Protein AF-A0A1F5PL11-F1 (afdb_monomer_lite)

Secondary structure (DSSP, 8-state):
-PPPPPHHHHHHHHHHHTTTPPPHHHHTTSPPHHHHHHHHHHHHHHHHHHHHHHHHHHHHHHHHHTT--

pLDDT: mean 93.82, std 6.54, range [56.84, 97.88]

Organism: NCBI:txid1817838

Sequence (69 aa):
MSKKVTNEELARMMAKGFEDMATKEDLKTLATKQDLEDLTLKFDNVAFKFEVKDLERRVDVLERKVSVK

Foldseek 3Di:
DDDDDDPVNVVVVVCVVCVPPDDPVNCPPDDDPVNVVVVVVVVVVVVVVVVVVVVVVVVVVVCVVVVVD

Structure (mmCIF, N/CA/C/O backbone):
data_AF-A0A1F5PL11-F1
#
_entry.id   AF-A0A1F5PL11-F1
#
loop_
_atom_site.group_PDB
_atom_site.id
_atom_site.type_symbol
_atom_site.label_atom_id
_atom_site.label_alt_id
_atom_site.label_comp_id
_atom_site.label_asym_id
_atom_site.label_entity_id
_atom_site.label_seq_id
_atom_site.pdbx_PDB_ins_code
_atom_site.Cartn_x
_atom_site.Cartn_y
_atom_site.Cartn_z
_atom_site.occupancy
_atom_site.B_iso_or_equiv
_atom_site.auth_seq_id
_atom_site.auth_comp_id
_atom_site.auth_asym_id
_atom_site.auth_atom_id
_atom_site.pdbx_PDB_model_num
ATOM 1 N N . MET A 1 1 ? -49.642 8.102 33.900 1.00 56.84 1 MET A N 1
ATOM 2 C CA . MET A 1 1 ? -48.600 7.368 34.652 1.00 56.84 1 MET A CA 1
ATOM 3 C C . MET A 1 1 ? -47.288 7.524 33.904 1.00 56.84 1 MET A C 1
ATOM 5 O O . MET A 1 1 ? -47.274 7.241 32.712 1.00 56.84 1 MET A O 1
ATOM 9 N N . SER A 1 2 ? -46.223 8.019 34.538 1.00 72.12 2 SER A N 1
ATOM 10 C CA . SER A 1 2 ? -44.899 8.037 33.908 1.00 72.12 2 SER A CA 1
ATOM 11 C C . SER A 1 2 ? -44.325 6.621 33.902 1.00 72.12 2 SER A C 1
ATOM 13 O O . SER A 1 2 ? -44.387 5.906 34.904 1.00 72.12 2 SER A O 1
ATOM 15 N N . LYS A 1 3 ? -43.806 6.191 32.752 1.00 84.25 3 LYS A N 1
ATOM 16 C CA . LYS A 1 3 ? -43.105 4.912 32.639 1.00 84.25 3 LYS A CA 1
ATOM 17 C C . LYS A 1 3 ? -41.785 5.057 33.400 1.00 84.25 3 LYS A C 1
ATOM 19 O O . LYS A 1 3 ? -40.987 5.931 33.068 1.00 84.25 3 LYS A O 1
ATOM 24 N N . LYS A 1 4 ? -41.580 4.261 34.449 1.00 86.75 4 LYS A N 1
ATOM 25 C CA . LYS A 1 4 ? -40.279 4.186 35.123 1.00 86.75 4 LYS A CA 1
ATOM 26 C C . LYS A 1 4 ? -39.349 3.360 34.244 1.00 86.75 4 LYS A C 1
ATOM 28 O O . LYS A 1 4 ? -39.705 2.238 33.909 1.00 86.75 4 LYS A O 1
ATOM 33 N N . VAL A 1 5 ? -38.206 3.932 33.881 1.00 89.56 5 VAL A N 1
ATOM 34 C CA . VAL A 1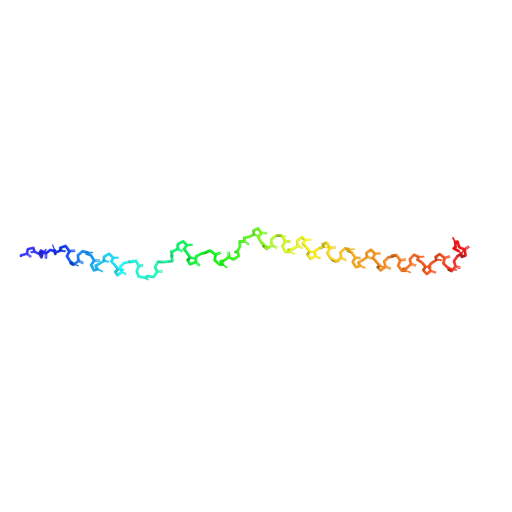 5 ? -37.125 3.216 33.198 1.00 89.56 5 VAL A CA 1
ATOM 35 C C . VAL A 1 5 ? -36.180 2.663 34.258 1.00 89.56 5 VAL A C 1
ATOM 37 O O . VAL A 1 5 ? -35.788 3.407 35.162 1.00 89.56 5 VAL A O 1
ATOM 40 N N . THR A 1 6 ? -35.844 1.375 34.183 1.00 95.31 6 THR A N 1
ATOM 41 C CA . THR A 1 6 ? -34.867 0.759 35.099 1.00 95.31 6 THR A CA 1
ATOM 42 C C . THR A 1 6 ? -33.436 0.901 34.583 1.00 95.31 6 THR A C 1
ATOM 44 O O . THR A 1 6 ? -33.195 1.140 33.398 1.00 95.31 6 THR A O 1
ATOM 47 N N . ASN A 1 7 ? -32.459 0.701 35.468 1.00 95.06 7 ASN A N 1
ATOM 48 C CA . ASN A 1 7 ? -31.048 0.690 35.081 1.00 95.06 7 ASN A CA 1
ATOM 49 C C . ASN A 1 7 ? -30.745 -0.439 34.078 1.00 95.06 7 ASN A C 1
ATOM 51 O O . ASN A 1 7 ? -29.978 -0.230 33.140 1.00 95.06 7 ASN A O 1
ATOM 55 N N . GLU A 1 8 ? -31.387 -1.605 34.210 1.00 95.06 8 GLU A N 1
ATOM 56 C CA . GLU A 1 8 ? -31.266 -2.696 33.235 1.00 95.06 8 GLU A CA 1
ATOM 57 C C . GLU A 1 8 ? -31.830 -2.331 31.858 1.00 95.06 8 GLU A C 1
ATOM 59 O O . GLU A 1 8 ? -31.268 -2.734 30.839 1.00 95.06 8 GLU A O 1
ATOM 64 N N . GLU A 1 9 ? -32.944 -1.594 31.794 1.00 95.19 9 GLU A N 1
ATOM 65 C CA . GLU A 1 9 ? -33.489 -1.121 30.517 1.00 95.19 9 GLU A CA 1
ATOM 66 C C . GLU A 1 9 ? -32.526 -0.150 29.838 1.00 95.19 9 GLU A C 1
ATOM 68 O O . GLU A 1 9 ? -32.270 -0.292 28.642 1.00 95.19 9 GLU A O 1
ATOM 73 N N . LEU A 1 10 ? -31.921 0.762 30.603 1.00 95.12 10 LEU A N 1
ATOM 74 C CA . LEU A 1 10 ? -30.911 1.680 30.086 1.00 95.12 10 LEU A CA 1
ATOM 75 C C . LEU A 1 10 ? -29.670 0.932 29.577 1.00 95.12 10 LEU A C 1
ATOM 77 O O . LEU A 1 10 ? -29.204 1.209 28.473 1.00 95.12 10 LEU A O 1
ATOM 81 N N . ALA A 1 11 ? -29.170 -0.051 30.331 1.00 95.88 11 ALA A N 1
ATOM 82 C CA . ALA A 1 11 ? -28.024 -0.864 29.927 1.00 95.88 11 ALA A CA 1
ATOM 83 C C . ALA A 1 11 ? -28.292 -1.625 28.617 1.00 95.88 11 ALA A C 1
ATOM 85 O O . ALA A 1 11 ? -27.450 -1.625 27.719 1.00 95.88 11 ALA A O 1
ATOM 86 N N . ARG A 1 12 ? -29.488 -2.213 28.463 1.00 96.44 12 ARG A N 1
ATOM 87 C CA . ARG A 1 12 ? -29.901 -2.882 27.216 1.00 96.44 12 ARG A CA 1
ATOM 88 C C . ARG A 1 12 ? -30.004 -1.914 26.043 1.00 96.44 12 ARG A C 1
ATOM 90 O O . ARG A 1 12 ? -29.575 -2.252 24.944 1.00 96.44 12 ARG A O 1
ATOM 97 N N . MET A 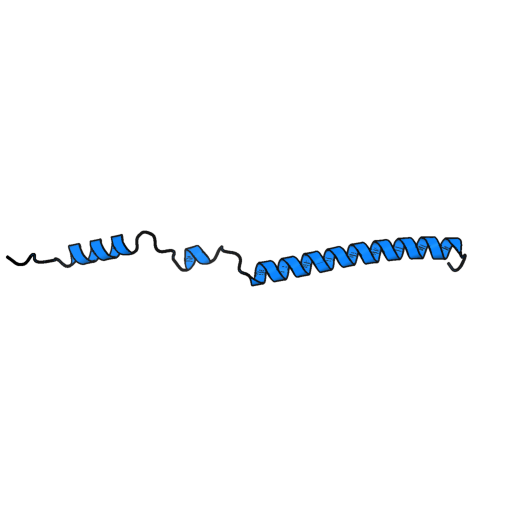1 13 ? -30.567 -0.727 26.266 1.00 95.38 13 MET A N 1
ATOM 98 C CA . MET A 1 13 ? -30.669 0.301 25.227 1.00 95.38 13 MET A CA 1
ATOM 99 C C . MET A 1 13 ? -29.289 0.772 24.770 1.00 95.38 13 MET A C 1
ATOM 101 O O . MET A 1 13 ? -29.079 0.924 23.571 1.00 95.38 13 MET A O 1
ATOM 105 N N . MET A 1 14 ? -28.348 0.954 25.700 1.00 95.00 14 MET A N 1
ATOM 106 C CA . MET A 1 14 ? -26.973 1.308 25.350 1.00 95.00 14 MET A CA 1
ATOM 107 C C . MET A 1 14 ? -26.281 0.185 24.582 1.00 95.00 14 MET A C 1
ATOM 109 O O . MET A 1 14 ? -25.734 0.448 23.520 1.00 95.00 14 MET A O 1
ATOM 113 N N . ALA A 1 15 ? -26.353 -1.060 25.060 1.00 94.75 15 ALA A N 1
ATOM 114 C CA . ALA A 1 15 ? -25.740 -2.195 24.372 1.00 94.75 15 ALA A CA 1
ATOM 115 C C . ALA A 1 15 ? -26.249 -2.331 22.928 1.00 94.75 15 ALA A C 1
ATOM 117 O O . ALA A 1 15 ? -25.452 -2.435 22.002 1.00 94.75 15 ALA A O 1
ATOM 118 N N . LYS A 1 16 ? -27.570 -2.238 22.732 1.00 96.19 16 LYS A N 1
ATOM 119 C CA . LYS A 1 16 ? -28.186 -2.285 21.401 1.00 96.19 16 LYS A CA 1
ATOM 120 C C . LYS A 1 16 ? -27.804 -1.087 20.528 1.00 96.19 16 LYS A C 1
ATOM 122 O O . LYS A 1 16 ? -27.601 -1.235 19.335 1.00 96.19 16 LYS A O 1
ATOM 127 N N . GLY A 1 17 ? -27.699 0.109 21.108 1.00 95.94 17 GLY A N 1
ATOM 128 C CA . GLY A 1 17 ? -27.356 1.324 20.365 1.00 95.94 17 GLY A CA 1
ATOM 129 C C . GLY A 1 17 ? -25.949 1.321 19.754 1.00 95.94 17 GLY A C 1
ATOM 130 O O . GLY A 1 17 ? -25.703 2.089 18.828 1.00 95.94 17 GLY A O 1
ATOM 131 N N . PHE A 1 18 ? -25.047 0.469 20.247 1.00 95.38 18 PHE A N 1
ATOM 132 C CA . PHE A 1 18 ? -23.661 0.363 19.783 1.00 95.38 18 PHE A CA 1
ATOM 133 C C . PHE A 1 18 ? -23.323 -1.008 19.177 1.00 95.38 18 PHE A C 1
ATOM 135 O O . PHE A 1 18 ? -22.148 -1.290 18.963 1.00 95.38 18 PHE A O 1
ATOM 142 N N . GLU A 1 19 ? -24.320 -1.856 18.899 1.00 94.94 19 GLU A N 1
ATOM 143 C CA . GLU A 1 19 ? -24.092 -3.243 18.464 1.00 94.94 19 GLU A CA 1
ATOM 144 C C . GLU A 1 19 ? -23.298 -3.358 17.149 1.00 94.94 19 GLU A C 1
ATOM 146 O O . GLU A 1 19 ? -22.480 -4.263 17.015 1.00 94.94 19 GLU A O 1
ATOM 151 N N . ASP A 1 20 ? -23.452 -2.386 16.244 1.00 96.19 20 ASP A N 1
ATOM 152 C CA . ASP A 1 20 ? -22.768 -2.341 14.942 1.00 96.19 20 ASP A CA 1
ATOM 153 C C . ASP A 1 20 ? -21.554 -1.391 14.911 1.00 96.19 20 ASP A C 1
ATOM 155 O O . ASP A 1 20 ? -21.007 -1.079 13.847 1.00 96.19 20 ASP A O 1
ATOM 159 N N . MET A 1 21 ? -21.131 -0.861 16.062 1.00 95.56 21 MET A N 1
ATOM 160 C CA . MET A 1 21 ? -20.018 0.084 16.107 1.00 95.56 21 MET A CA 1
ATOM 161 C C . MET A 1 21 ? -18.680 -0.651 15.975 1.00 95.56 21 MET A C 1
ATOM 163 O O . MET A 1 21 ? -18.284 -1.402 16.863 1.00 95.56 21 MET A O 1
ATOM 167 N N . ALA A 1 22 ? -17.937 -0.361 14.905 1.00 95.38 22 ALA A N 1
ATOM 168 C CA . ALA A 1 22 ? -16.565 -0.836 14.759 1.00 95.38 22 ALA A CA 1
ATOM 169 C C . ALA A 1 22 ? -15.675 -0.320 15.904 1.00 95.38 22 ALA A C 1
ATOM 171 O O . ALA A 1 22 ? -15.686 0.864 16.265 1.00 95.38 22 ALA A O 1
ATOM 172 N N . THR A 1 23 ? -14.872 -1.216 16.459 1.00 94.94 23 THR A N 1
ATOM 173 C CA . THR A 1 23 ? -13.892 -0.938 17.504 1.00 94.94 23 THR A CA 1
ATOM 174 C C . THR A 1 23 ? -12.546 -0.547 16.901 1.00 94.94 23 THR A C 1
ATOM 176 O O . THR A 1 23 ? -12.272 -0.726 15.717 1.00 94.94 23 THR A O 1
ATOM 179 N N . LYS A 1 24 ? -11.640 -0.036 17.739 1.00 95.38 24 LYS A N 1
ATOM 180 C CA . LYS A 1 24 ? -10.258 0.230 17.312 1.00 95.38 24 LYS A CA 1
ATOM 181 C C . LYS A 1 24 ? -9.529 -1.037 16.865 1.00 95.38 24 LYS A C 1
ATOM 183 O O . LYS A 1 24 ? -8.632 -0.932 16.038 1.00 95.38 24 LYS A O 1
ATOM 188 N N . GLU A 1 25 ? -9.887 -2.194 17.421 1.00 95.75 25 GLU A N 1
ATOM 189 C CA . GLU A 1 25 ? -9.280 -3.467 17.039 1.00 95.75 25 GLU A CA 1
ATOM 190 C C . GLU A 1 25 ? -9.680 -3.852 15.615 1.00 95.75 25 GLU A C 1
ATOM 192 O O . GLU A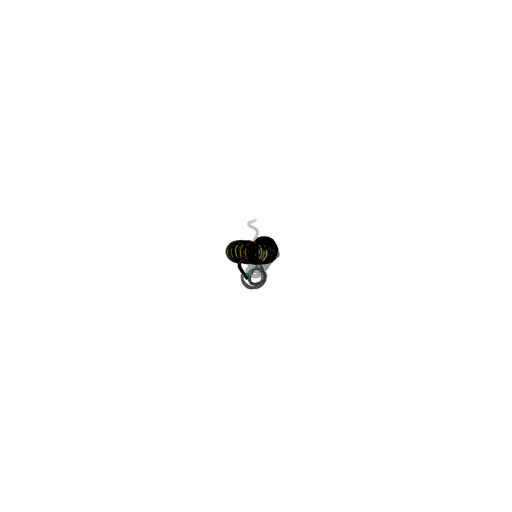 1 25 ? -8.808 -4.199 14.821 1.00 95.75 25 GLU A O 1
ATOM 197 N N . ASP A 1 26 ? -10.957 -3.662 15.264 1.00 95.56 26 ASP A N 1
ATOM 198 C CA . ASP A 1 26 ? -11.490 -3.944 13.923 1.00 95.56 26 ASP A CA 1
ATOM 199 C C . ASP A 1 26 ? -10.784 -3.131 12.826 1.00 95.56 26 ASP A C 1
ATOM 201 O O . ASP A 1 26 ? -10.692 -3.559 11.678 1.00 95.56 26 ASP A O 1
ATOM 205 N N . LEU A 1 27 ? -10.247 -1.956 13.173 1.00 96.06 27 LEU A N 1
ATOM 206 C CA . LEU A 1 27 ? -9.564 -1.071 12.229 1.00 96.06 27 LEU A CA 1
ATOM 207 C C . LEU A 1 27 ? -8.074 -1.386 12.043 1.00 96.06 27 LEU A C 1
ATOM 209 O O . LEU A 1 27 ? -7.487 -0.917 11.068 1.00 96.06 27 LEU A O 1
ATOM 213 N N . LYS A 1 28 ? -7.435 -2.159 12.934 1.00 94.06 28 LYS A N 1
ATOM 214 C CA . LYS A 1 28 ? -5.976 -2.394 12.879 1.00 94.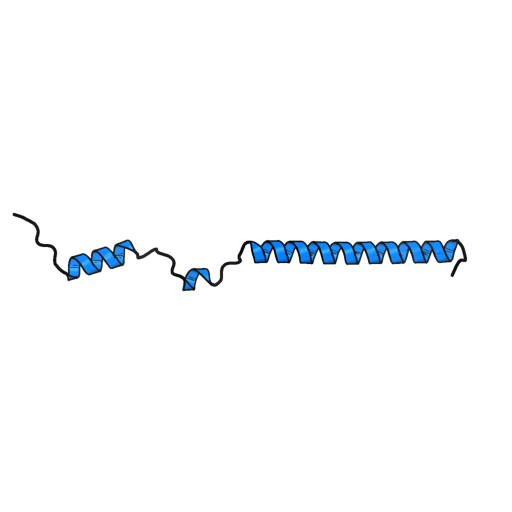06 28 LYS A CA 1
ATOM 215 C C . LYS A 1 28 ? -5.517 -3.131 11.622 1.00 94.06 28 LYS A C 1
ATOM 217 O O . LYS A 1 28 ? -4.354 -3.018 11.251 1.00 94.06 28 LYS A O 1
ATOM 222 N N . THR A 1 29 ? -6.398 -3.903 10.992 1.00 94.44 29 THR A N 1
ATOM 223 C CA . THR A 1 29 ? -6.081 -4.691 9.792 1.00 94.44 29 THR A CA 1
ATOM 224 C C . THR A 1 29 ? -6.305 -3.928 8.491 1.00 94.44 29 THR A C 1
ATOM 226 O O . THR A 1 29 ? -6.025 -4.462 7.418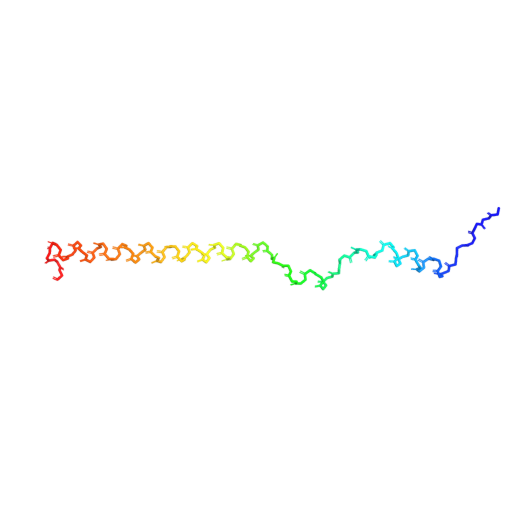 1.00 94.44 29 THR A O 1
ATOM 229 N N . LEU A 1 30 ? -6.856 -2.715 8.550 1.00 95.81 30 LEU A N 1
ATOM 230 C CA . LEU A 1 30 ? -7.141 -1.930 7.356 1.00 95.81 30 LEU A CA 1
ATOM 231 C C . LEU A 1 30 ? -5.870 -1.243 6.857 1.00 95.81 30 LEU A C 1
ATOM 233 O O . LEU A 1 30 ? -5.169 -0.582 7.621 1.00 95.81 30 LEU A O 1
ATOM 237 N N . ALA A 1 31 ? -5.606 -1.369 5.556 1.00 95.00 31 ALA A N 1
ATOM 238 C CA . ALA A 1 31 ? -4.550 -0.610 4.902 1.00 95.00 31 ALA A CA 1
ATOM 239 C C . ALA A 1 31 ? -4.864 0.892 4.942 1.00 95.00 31 ALA A C 1
ATOM 241 O O . ALA A 1 31 ? -6.009 1.324 4.763 1.00 95.00 31 ALA A O 1
ATOM 242 N N . THR A 1 32 ? -3.829 1.691 5.158 1.00 96.12 32 THR A N 1
ATOM 243 C CA . THR A 1 32 ? -3.893 3.150 5.173 1.00 96.12 32 THR A CA 1
ATOM 244 C C . THR A 1 32 ? -3.620 3.724 3.784 1.00 96.12 32 THR A C 1
ATOM 246 O O . THR A 1 32 ? -3.145 3.046 2.875 1.00 96.12 32 THR A O 1
ATOM 249 N N . LYS A 1 33 ? -3.893 5.021 3.604 1.00 96.44 33 LYS A N 1
ATOM 250 C CA . LYS A 1 33 ? -3.528 5.726 2.366 1.00 96.44 33 LYS A CA 1
ATOM 251 C C . LYS A 1 33 ? -2.014 5.737 2.137 1.00 96.44 33 LYS A C 1
ATOM 253 O O . LYS A 1 33 ? -1.587 5.559 1.004 1.00 96.44 33 LYS A O 1
ATOM 258 N N . GLN A 1 34 ? -1.229 5.869 3.208 1.00 95.56 34 GLN A N 1
ATOM 259 C CA . GLN A 1 34 ? 0.230 5.820 3.135 1.00 95.56 34 GLN A CA 1
ATOM 260 C C . GLN A 1 34 ? 0.712 4.472 2.589 1.00 95.56 34 GLN A C 1
ATOM 262 O O . GLN A 1 34 ? 1.594 4.443 1.740 1.00 95.56 34 GLN A O 1
ATOM 267 N N . ASP A 1 35 ? 0.087 3.363 3.001 1.00 96.31 35 ASP A N 1
ATOM 268 C CA . ASP A 1 35 ? 0.446 2.033 2.495 1.00 96.31 35 ASP A CA 1
ATOM 269 C C . ASP A 1 35 ? 0.260 1.927 0.968 1.00 96.31 35 ASP A C 1
ATOM 271 O O . ASP A 1 35 ? 1.045 1.265 0.285 1.00 96.31 35 ASP A O 1
ATOM 275 N N . LEU A 1 36 ? -0.757 2.600 0.414 1.00 96.06 36 LEU A N 1
ATOM 276 C CA . LEU A 1 36 ? -1.012 2.645 -1.032 1.00 96.06 36 LEU A CA 1
ATOM 277 C C . LEU A 1 36 ? -0.019 3.551 -1.777 1.00 96.06 36 LEU A C 1
ATOM 279 O O . LEU A 1 36 ? 0.424 3.205 -2.877 1.00 96.06 36 LEU A O 1
ATOM 283 N N . GLU A 1 37 ? 0.345 4.693 -1.194 1.00 96.25 37 GLU A N 1
ATOM 284 C CA . GLU A 1 37 ? 1.366 5.597 -1.741 1.00 96.25 37 GLU A CA 1
ATOM 285 C C . GLU A 1 37 ? 2.740 4.911 -1.779 1.00 96.25 37 GLU A C 1
ATOM 287 O O . GLU A 1 37 ? 3.408 4.904 -2.817 1.00 96.25 37 GLU A O 1
ATOM 292 N N . ASP A 1 38 ? 3.113 4.232 -0.693 1.00 96.06 38 ASP A N 1
ATOM 293 C CA . ASP A 1 38 ? 4.346 3.450 -0.595 1.00 96.06 38 ASP A CA 1
ATOM 294 C C . ASP A 1 38 ? 4.379 2.311 -1.624 1.00 96.06 38 ASP A C 1
ATOM 296 O O . ASP A 1 38 ? 5.425 2.027 -2.220 1.00 96.06 38 ASP A O 1
ATOM 300 N N . LEU A 1 39 ? 3.243 1.642 -1.850 1.00 95.69 39 LEU A N 1
ATOM 301 C CA . LEU A 1 39 ? 3.127 0.601 -2.869 1.00 95.69 39 LEU A CA 1
ATOM 302 C C . LEU A 1 39 ? 3.324 1.174 -4.278 1.00 95.69 39 LEU A C 1
ATOM 304 O O . LEU A 1 39 ? 4.072 0.595 -5.067 1.00 95.69 39 LEU A O 1
ATOM 308 N N . THR A 1 40 ? 2.707 2.320 -4.573 1.00 93.88 40 THR A N 1
ATOM 309 C CA . THR A 1 40 ? 2.835 3.014 -5.867 1.00 93.88 40 THR A CA 1
ATOM 310 C C . THR A 1 40 ? 4.293 3.383 -6.142 1.00 93.88 40 THR A C 1
ATOM 312 O O . THR A 1 40 ? 4.846 2.987 -7.167 1.00 93.88 40 THR A O 1
ATOM 315 N N . LEU A 1 41 ? 4.971 4.008 -5.173 1.00 92.88 41 LEU A N 1
ATOM 316 C CA . LEU A 1 41 ? 6.388 4.361 -5.294 1.00 92.88 41 LEU A CA 1
ATOM 317 C C . LEU A 1 41 ? 7.280 3.127 -5.516 1.00 92.88 41 LEU A C 1
ATOM 319 O O . LEU A 1 41 ? 8.253 3.173 -6.275 1.00 92.88 41 LEU A O 1
ATOM 323 N N . LYS A 1 42 ? 6.982 2.001 -4.855 1.00 94.06 42 LYS A N 1
ATOM 324 C CA . LYS A 1 42 ? 7.711 0.740 -5.077 1.00 94.06 42 LYS A CA 1
ATOM 325 C C . LYS A 1 42 ? 7.513 0.215 -6.498 1.00 94.06 42 LYS A C 1
ATOM 327 O O . LYS A 1 42 ? 8.493 -0.233 -7.094 1.00 94.06 42 LYS A O 1
ATOM 332 N N . PHE A 1 43 ? 6.298 0.278 -7.039 1.00 92.94 43 PHE A N 1
ATOM 333 C CA . PHE A 1 43 ? 6.025 -0.120 -8.421 1.00 92.94 43 PHE A CA 1
ATOM 334 C C . PHE A 1 43 ? 6.758 0.765 -9.428 1.00 92.94 43 PHE A C 1
ATOM 336 O O . PHE A 1 43 ? 7.421 0.225 -10.314 1.00 92.94 43 PHE A O 1
ATOM 343 N N . ASP A 1 44 ? 6.732 2.084 -9.243 1.00 92.88 44 ASP A N 1
ATOM 344 C CA . ASP A 1 44 ? 7.443 3.025 -10.115 1.00 92.88 44 ASP A CA 1
ATOM 345 C C . ASP A 1 44 ? 8.949 2.737 -10.119 1.00 92.88 44 ASP A C 1
ATOM 347 O O . ASP A 1 44 ? 9.569 2.584 -11.170 1.00 92.88 44 ASP A O 1
ATOM 351 N N . ASN A 1 45 ? 9.542 2.536 -8.938 1.00 93.38 45 ASN A N 1
ATOM 352 C CA . ASN A 1 45 ? 10.951 2.156 -8.818 1.00 93.38 45 ASN A CA 1
ATOM 353 C C . ASN A 1 45 ? 11.287 0.841 -9.541 1.00 93.38 45 ASN A C 1
ATO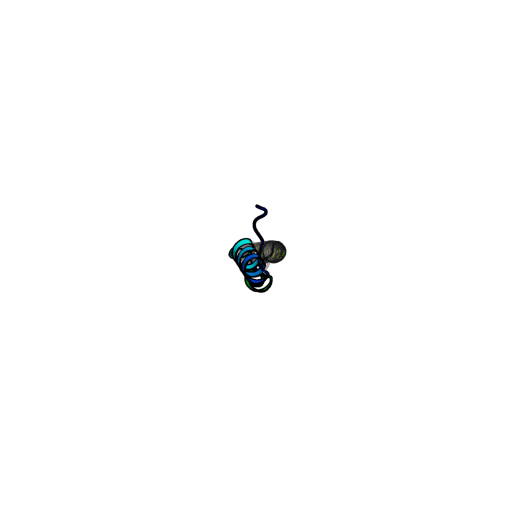M 355 O O . ASN A 1 45 ? 12.381 0.693 -10.090 1.00 93.38 45 ASN A O 1
ATOM 359 N N . VAL A 1 46 ? 10.381 -0.139 -9.522 1.00 94.06 46 VAL A N 1
ATOM 360 C CA . VAL A 1 46 ? 10.567 -1.405 -10.243 1.00 94.06 46 VAL A CA 1
ATOM 361 C C . VAL A 1 46 ? 10.472 -1.187 -11.753 1.00 94.06 46 VAL A C 1
ATOM 363 O O . VAL A 1 46 ? 11.327 -1.700 -12.477 1.00 94.06 46 VAL A O 1
ATOM 366 N N . ALA A 1 47 ? 9.500 -0.405 -12.224 1.00 93.25 47 ALA A N 1
ATOM 367 C CA . ALA A 1 47 ? 9.363 -0.054 -13.635 1.00 93.25 47 ALA A CA 1
ATOM 368 C C . ALA A 1 47 ? 10.631 0.639 -14.159 1.00 93.25 47 ALA A C 1
ATOM 370 O O . ALA A 1 47 ? 11.234 0.158 -15.121 1.00 93.25 47 ALA A O 1
ATOM 371 N N . PHE A 1 48 ? 11.127 1.657 -13.447 1.00 93.94 48 PHE A N 1
ATOM 372 C CA . PHE A 1 48 ? 12.363 2.354 -13.813 1.00 93.94 48 PHE A CA 1
ATOM 373 C C . PHE A 1 48 ? 13.578 1.419 -13.870 1.00 93.94 48 PHE A C 1
ATOM 375 O O . PHE A 1 48 ? 14.392 1.518 -14.786 1.00 93.94 48 PHE A O 1
ATOM 382 N N . LYS A 1 49 ? 13.706 0.458 -12.943 1.00 95.12 49 LYS A N 1
ATOM 383 C CA . LYS A 1 49 ? 14.795 -0.539 -12.990 1.00 95.12 49 LYS A CA 1
ATOM 384 C C . LYS A 1 49 ? 14.743 -1.406 -14.250 1.00 95.12 49 LYS A C 1
ATOM 386 O O . LYS A 1 49 ? 15.794 -1.734 -14.802 1.00 95.12 49 LYS A O 1
ATOM 391 N N . PHE A 1 50 ? 13.552 -1.799 -14.701 1.00 95.25 50 PHE A N 1
ATOM 392 C CA . PHE A 1 50 ? 13.406 -2.572 -15.936 1.00 95.25 50 PHE A CA 1
ATOM 393 C C . PHE A 1 50 ? 13.714 -1.739 -17.178 1.00 95.25 50 PHE A C 1
ATOM 395 O O . PHE A 1 50 ? 14.404 -2.238 -18.068 1.00 95.25 50 PHE A O 1
ATOM 402 N N . GLU A 1 51 ? 13.264 -0.485 -17.216 1.00 96.50 51 GLU A N 1
ATOM 403 C CA . GLU A 1 51 ? 13.571 0.449 -18.303 1.00 96.50 51 GLU A CA 1
ATOM 404 C C . GLU A 1 51 ? 15.076 0.711 -18.415 1.00 96.50 51 GLU A C 1
ATOM 406 O O . GLU A 1 51 ? 15.640 0.591 -19.502 1.00 96.50 51 GLU A O 1
ATOM 411 N N . VAL A 1 52 ? 15.757 0.974 -17.294 1.00 97.38 52 VAL A N 1
ATOM 412 C CA . VAL A 1 52 ? 17.219 1.148 -17.267 1.00 97.38 52 VAL A CA 1
ATOM 413 C C . VAL A 1 52 ? 17.922 -0.101 -17.790 1.00 97.38 52 VAL A C 1
ATOM 415 O O . VAL A 1 52 ? 18.778 0.004 -18.664 1.00 97.38 52 VAL A O 1
ATOM 418 N N . LYS A 1 53 ? 17.515 -1.295 -17.344 1.00 97.62 53 LYS A N 1
ATOM 419 C CA . LYS A 1 53 ? 18.101 -2.556 -17.823 1.00 97.62 53 LYS A CA 1
ATOM 420 C C . LYS A 1 53 ? 17.877 -2.779 -19.322 1.00 97.62 53 LYS A C 1
ATOM 422 O O . LYS A 1 53 ? 18.716 -3.380 -19.991 1.00 97.62 53 LYS A O 1
ATOM 427 N N . ASP A 1 54 ? 16.738 -2.355 -19.865 1.00 97.62 54 ASP A N 1
ATOM 428 C CA . ASP A 1 54 ? 16.495 -2.408 -21.309 1.00 97.62 54 ASP A CA 1
ATOM 429 C C . ASP A 1 54 ? 17.411 -1.446 -22.073 1.00 97.62 54 ASP A C 1
ATOM 431 O O . ASP A 1 54 ? 18.052 -1.836 -23.053 1.00 97.62 54 ASP A O 1
ATOM 435 N N . LEU A 1 55 ? 17.547 -0.215 -21.577 1.00 97.88 55 LEU A N 1
ATOM 436 C CA . LEU A 1 55 ? 18.458 0.774 -22.145 1.00 97.88 55 LEU A CA 1
ATOM 437 C C . LEU A 1 55 ? 19.913 0.297 -22.105 1.00 97.88 55 LEU A C 1
ATOM 439 O O . LEU A 1 55 ? 20.595 0.402 -23.121 1.00 97.88 55 LEU A O 1
ATOM 443 N N . GLU A 1 56 ? 20.368 -0.302 -21.005 1.00 97.50 56 GLU A N 1
ATOM 444 C CA . GLU A 1 56 ? 21.704 -0.904 -20.895 1.00 97.50 56 GLU A CA 1
ATOM 445 C C . GLU A 1 56 ? 21.945 -1.963 -21.979 1.00 97.50 56 GLU A C 1
ATOM 447 O O . GLU A 1 56 ? 22.981 -1.947 -22.643 1.00 97.50 56 GLU A O 1
ATOM 452 N N . ARG A 1 57 ? 20.972 -2.853 -22.231 1.00 97.75 57 ARG A N 1
ATOM 453 C CA . ARG A 1 57 ? 21.080 -3.854 -23.312 1.00 97.75 57 ARG A CA 1
ATOM 454 C C . ARG A 1 57 ? 21.152 -3.205 -24.688 1.00 97.75 57 ARG A C 1
ATOM 456 O O . ARG A 1 57 ? 21.908 -3.658 -25.548 1.00 97.75 57 ARG A O 1
ATOM 463 N N . ARG A 1 58 ? 20.351 -2.164 -24.922 1.00 97.81 58 ARG A N 1
ATOM 464 C CA . ARG A 1 58 ? 20.351 -1.427 -26.192 1.00 97.81 58 ARG A CA 1
ATOM 465 C C . ARG A 1 58 ? 21.687 -0.724 -26.413 1.00 97.81 58 ARG A C 1
ATOM 467 O O . ARG A 1 58 ? 22.218 -0.805 -27.519 1.00 97.81 58 ARG A O 1
ATOM 474 N N . VAL A 1 59 ? 22.239 -0.098 -25.375 1.00 97.44 59 VAL A N 1
ATOM 475 C CA . VAL A 1 59 ? 23.571 0.524 -25.396 1.00 97.44 59 VAL A CA 1
ATOM 476 C C . VAL A 1 59 ? 24.637 -0.524 -25.696 1.00 97.44 59 VAL A C 1
ATOM 478 O O . VAL A 1 59 ? 25.389 -0.348 -26.643 1.00 97.44 59 VAL A O 1
ATOM 481 N N . ASP A 1 60 ? 24.629 -1.663 -25.009 1.00 96.94 60 ASP A N 1
ATOM 482 C CA . ASP A 1 60 ? 25.579 -2.760 -25.229 1.00 96.94 60 ASP A CA 1
ATOM 483 C C . ASP A 1 60 ? 25.552 -3.300 -26.678 1.00 96.94 60 ASP A C 1
ATOM 485 O O . ASP A 1 60 ? 26.590 -3.590 -27.279 1.00 96.94 60 ASP A O 1
ATOM 489 N N . VAL A 1 61 ? 24.368 -3.390 -27.296 1.00 97.19 61 VAL A N 1
ATOM 490 C CA . VAL A 1 61 ? 24.236 -3.733 -28.725 1.00 97.19 61 VAL A CA 1
ATOM 491 C C . VAL A 1 61 ? 24.809 -2.641 -29.630 1.00 97.19 61 VAL A C 1
ATOM 493 O O . VAL A 1 61 ? 25.451 -2.964 -30.632 1.00 97.19 61 VAL A O 1
ATOM 496 N N . LEU A 1 62 ? 24.566 -1.367 -29.318 1.00 97.06 62 LEU A N 1
ATOM 497 C CA . LEU A 1 62 ? 25.103 -0.248 -30.091 1.00 97.06 62 LEU A CA 1
ATOM 498 C C . LEU A 1 62 ? 26.628 -0.193 -29.988 1.00 97.06 62 LEU A C 1
ATOM 500 O O . LEU A 1 62 ? 27.281 -0.141 -31.024 1.00 97.06 62 LEU A O 1
ATOM 504 N N . GLU A 1 63 ? 27.185 -0.303 -28.784 1.00 96.38 63 GLU A N 1
ATOM 505 C CA . GLU A 1 63 ? 28.628 -0.336 -28.522 1.00 96.38 63 GLU A CA 1
ATOM 506 C C . GLU A 1 63 ? 29.333 -1.412 -29.355 1.00 96.38 63 GLU A C 1
ATOM 508 O O . GLU A 1 63 ? 30.330 -1.127 -30.021 1.00 96.38 63 GLU A O 1
ATOM 513 N N . ARG A 1 64 ? 28.765 -2.628 -29.402 1.00 96.06 64 ARG A N 1
ATOM 514 C CA . ARG A 1 64 ? 29.271 -3.714 -30.257 1.00 96.06 64 ARG A CA 1
ATOM 515 C C . ARG A 1 64 ? 29.197 -3.383 -31.747 1.00 96.06 64 ARG A C 1
ATOM 517 O O . ARG A 1 64 ? 30.116 -3.715 -32.487 1.00 96.06 64 ARG A O 1
ATOM 524 N N . LYS A 1 65 ? 28.121 -2.737 -32.207 1.00 96.38 65 LYS A N 1
ATOM 525 C CA . LYS A 1 65 ? 27.954 -2.359 -33.625 1.00 96.38 65 LYS A CA 1
ATOM 526 C C . LYS A 1 65 ? 28.946 -1.290 -34.067 1.00 96.38 65 LYS A C 1
ATOM 528 O O . LYS A 1 65 ? 29.403 -1.330 -35.205 1.00 96.38 65 LYS A O 1
ATOM 533 N N . VAL A 1 66 ? 29.260 -0.344 -33.188 1.00 96.44 66 VAL A N 1
ATOM 534 C CA . VAL A 1 66 ? 30.201 0.750 -33.473 1.00 96.44 66 VAL A CA 1
ATOM 535 C C . VAL A 1 66 ? 31.634 0.451 -33.013 1.00 96.44 66 VAL A C 1
ATOM 537 O O . VAL A 1 66 ? 32.486 1.326 -33.101 1.00 96.44 66 VAL A O 1
ATOM 540 N N . SER A 1 67 ? 31.927 -0.794 -32.608 1.00 92.06 67 SER A N 1
ATOM 541 C CA . SER A 1 67 ? 33.271 -1.269 -32.220 1.00 92.06 67 SER A CA 1
ATOM 542 C C . SER A 1 67 ? 33.942 -0.429 -31.123 1.00 92.06 67 SER A C 1
ATOM 544 O O . SER A 1 67 ? 35.159 -0.272 -31.113 1.00 92.06 67 SER A O 1
ATOM 546 N N . VAL A 1 68 ? 33.149 0.134 -30.206 1.00 89.50 68 VAL A N 1
ATOM 547 C CA . VAL A 1 68 ? 33.646 0.928 -29.057 1.00 89.50 68 VAL A CA 1
ATOM 548 C C . VAL A 1 68 ? 33.790 0.084 -27.789 1.00 89.50 68 VAL A C 1
ATOM 550 O O . VAL A 1 68 ? 34.007 0.626 -26.707 1.00 89.50 68 VAL A O 1
ATOM 553 N N . LYS A 1 69 ? 33.663 -1.237 -27.924 1.00 68.62 69 LYS A N 1
ATOM 554 C CA . LYS A 1 69 ? 33.753 -2.225 -26.853 1.00 68.62 69 LYS A CA 1
ATOM 555 C C . LYS A 1 69 ? 34.755 -3.308 -27.201 1.00 68.62 69 LYS A C 1
ATOM 557 O O . LYS A 1 69 ? 34.798 -3.677 -28.396 1.00 68.62 69 LYS A O 1
#

Radius of gyration: 31.63 Å; chains: 1; bounding box: 82×13×69 Å